Protein AF-A0AAW0FZG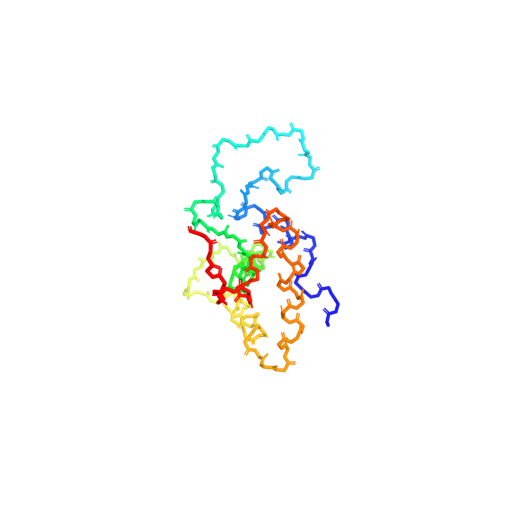4-F1 (afdb_monomer_lite)

Secondary structure (DSSP, 8-state):
-TTTT--HHHHHHHIIIII-GGGT-S-TTSPPPSSPPHHHHTT--S--HHHHHHHHHHHHHHTSS-S---TTS--SHHHHHHHHHHHHH-GGGHHHHHHHHHHHHHHH-TT-----TT--S-----

pLDDT: mean 78.54, std 18.9, range [33.75, 96.69]

Organism: NCBI:txid2478898

Structure (mmCIF, N/CA/C/O backbone):
data_AF-A0AAW0FZG4-F1
#
_entry.id   AF-A0AAW0FZG4-F1
#
loop_
_atom_site.group_PDB
_atom_site.id
_atom_site.type_symbol
_atom_site.label_atom_id
_atom_site.label_alt_id
_atom_site.label_comp_id
_atom_site.label_asym_id
_atom_site.label_entity_id
_atom_site.label_seq_id
_atom_site.pdbx_PDB_ins_code
_atom_site.Cartn_x
_atom_site.Cartn_y
_atom_site.Cartn_z
_atom_site.occupancy
_atom_site.B_iso_or_equiv
_atom_site.auth_seq_id
_atom_site.auth_comp_id
_atom_site.auth_asym_id
_atom_site.auth_atom_id
_atom_site.pdbx_PDB_model_num
ATOM 1 N N . MET A 1 1 ? 8.271 -9.482 10.074 1.00 60.62 1 MET A N 1
ATOM 2 C CA . MET A 1 1 ? 8.906 -8.648 9.018 1.00 60.62 1 MET A CA 1
ATOM 3 C C . MET A 1 1 ? 8.782 -7.149 9.319 1.00 60.62 1 MET A C 1
ATOM 5 O O . MET A 1 1 ? 7.953 -6.461 8.727 1.00 60.62 1 MET A O 1
ATOM 9 N N . GLU A 1 2 ? 9.574 -6.609 10.249 1.00 71.69 2 GLU A N 1
ATOM 10 C CA . GLU A 1 2 ? 9.364 -5.224 10.701 1.00 71.69 2 GLU A CA 1
ATOM 11 C C . GLU A 1 2 ? 9.574 -4.190 9.580 1.00 71.69 2 GLU A C 1
ATOM 13 O O . GLU A 1 2 ? 10.613 -4.143 8.925 1.00 71.69 2 GLU A O 1
ATOM 18 N N . GLY A 1 3 ? 8.559 -3.351 9.357 1.00 82.88 3 GLY A N 1
ATOM 19 C CA . GLY A 1 3 ? 8.629 -2.193 8.461 1.00 82.88 3 GLY A CA 1
ATOM 20 C C . GLY A 1 3 ? 8.290 -2.445 6.986 1.00 82.88 3 GLY A C 1
ATOM 21 O O . GLY A 1 3 ? 8.087 -1.475 6.248 1.00 82.88 3 GLY A O 1
ATOM 22 N N . LEU A 1 4 ? 8.165 -3.701 6.539 1.00 90.88 4 LEU A N 1
ATOM 23 C CA . LEU A 1 4 ? 7.774 -4.007 5.157 1.00 90.88 4 LEU A CA 1
ATOM 24 C C . LEU A 1 4 ? 6.388 -3.413 4.851 1.00 90.88 4 LEU A C 1
ATOM 26 O O . LEU A 1 4 ? 5.440 -3.617 5.602 1.00 90.88 4 LEU A O 1
ATOM 30 N N . LEU A 1 5 ? 6.279 -2.650 3.756 1.00 94.19 5 LEU A N 1
ATOM 31 C CA . LEU A 1 5 ? 5.057 -1.930 3.358 1.00 94.19 5 LEU A CA 1
ATOM 32 C C . LEU A 1 5 ? 4.507 -0.960 4.427 1.00 94.19 5 LEU A C 1
ATOM 34 O O . LEU A 1 5 ? 3.351 -0.566 4.340 1.00 94.19 5 LEU A O 1
ATOM 38 N N . ARG A 1 6 ? 5.317 -0.524 5.402 1.00 94.75 6 ARG A N 1
ATOM 39 C CA . ARG A 1 6 ? 4.946 0.494 6.412 1.00 94.75 6 ARG A CA 1
ATOM 40 C C . ARG A 1 6 ? 5.673 1.833 6.211 1.00 94.75 6 ARG A C 1
ATOM 42 O O . ARG A 1 6 ? 5.649 2.702 7.077 1.00 94.75 6 ARG A O 1
ATOM 49 N N . GLY A 1 7 ? 6.345 2.009 5.071 1.00 93.06 7 GLY A N 1
ATOM 50 C CA . GLY A 1 7 ? 7.148 3.199 4.783 1.00 93.06 7 GLY A CA 1
ATOM 51 C C . GLY A 1 7 ? 6.311 4.485 4.653 1.00 93.06 7 GLY A C 1
ATOM 52 O O . GLY A 1 7 ? 5.215 4.447 4.085 1.00 93.06 7 GLY A O 1
ATOM 53 N N . PRO A 1 8 ? 6.830 5.646 5.097 1.00 91.81 8 PRO A N 1
ATOM 54 C CA . PRO A 1 8 ? 6.076 6.903 5.124 1.00 91.81 8 PRO A CA 1
ATOM 55 C C . PRO A 1 8 ? 5.624 7.359 3.732 1.00 91.81 8 PRO A C 1
ATOM 57 O O . PRO A 1 8 ? 4.501 7.822 3.576 1.00 91.81 8 PRO A O 1
ATOM 60 N N . LEU A 1 9 ? 6.445 7.157 2.696 1.00 92.19 9 LEU A N 1
ATOM 61 C CA . LEU A 1 9 ? 6.089 7.535 1.324 1.00 92.19 9 LEU A CA 1
ATOM 62 C C . LEU A 1 9 ? 4.891 6.733 0.791 1.00 92.19 9 LEU A C 1
ATOM 64 O O . LEU A 1 9 ? 4.010 7.291 0.138 1.00 92.19 9 LEU A O 1
ATOM 68 N N . LEU A 1 10 ? 4.833 5.436 1.109 1.00 94.81 10 LEU A N 1
ATOM 69 C CA . LEU A 1 10 ? 3.714 4.573 0.735 1.00 94.81 10 LEU A CA 1
ATOM 70 C C . LEU A 1 10 ? 2.438 4.973 1.486 1.00 94.81 10 LEU A C 1
ATOM 72 O O . LEU A 1 10 ? 1.370 5.041 0.883 1.00 94.81 10 LEU A O 1
ATOM 76 N N . MET A 1 11 ? 2.557 5.298 2.776 1.00 92.69 11 MET A N 1
ATOM 77 C CA . MET A 1 11 ? 1.449 5.804 3.592 1.00 92.69 11 MET A CA 1
ATOM 78 C C . MET A 1 11 ? 0.875 7.108 3.020 1.00 92.69 11 MET A C 1
ATOM 80 O O . MET A 1 11 ? -0.338 7.231 2.839 1.00 92.69 11 MET A O 1
ATOM 84 N N . THR A 1 12 ? 1.738 8.063 2.671 1.00 91.12 12 THR A N 1
ATOM 85 C CA . THR A 1 12 ? 1.345 9.324 2.030 1.00 91.12 12 THR A CA 1
ATOM 86 C C . THR A 1 12 ? 0.646 9.073 0.693 1.00 91.12 12 THR A C 1
ATOM 88 O O . THR A 1 12 ? -0.452 9.587 0.475 1.00 91.12 12 THR A O 1
ATOM 91 N N . ALA A 1 13 ? 1.219 8.232 -0.174 1.00 92.44 13 ALA A N 1
ATOM 92 C CA . ALA A 1 13 ? 0.613 7.882 -1.459 1.00 92.44 13 ALA A CA 1
ATOM 93 C C . ALA A 1 13 ? -0.769 7.226 -1.283 1.00 92.44 13 ALA A C 1
ATOM 95 O O . ALA A 1 13 ? -1.717 7.575 -1.987 1.00 92.44 13 ALA A O 1
ATOM 96 N N . TYR A 1 14 ? -0.921 6.338 -0.298 1.00 93.75 14 TYR A N 1
ATOM 97 C CA . TYR A 1 14 ? -2.195 5.676 -0.019 1.00 93.75 14 TYR A CA 1
ATOM 98 C C . TYR A 1 14 ? -3.270 6.686 0.389 1.00 93.75 14 TYR A C 1
ATOM 100 O O . TYR A 1 14 ? -4.388 6.654 -0.126 1.00 93.75 14 TYR A O 1
ATOM 108 N N . ARG A 1 15 ? -2.923 7.630 1.273 1.00 90.12 15 ARG A N 1
ATOM 109 C CA . ARG A 1 15 ? -3.826 8.709 1.695 1.00 90.12 15 ARG A CA 1
ATOM 110 C C . ARG A 1 15 ? -4.235 9.609 0.529 1.00 90.12 15 ARG A C 1
ATOM 112 O O . ARG A 1 15 ? -5.416 9.940 0.430 1.00 90.12 15 ARG A O 1
ATOM 119 N N . MET A 1 16 ? -3.313 9.938 -0.383 1.00 88.31 16 MET A N 1
ATOM 120 C CA . MET A 1 16 ? -3.633 10.708 -1.596 1.00 88.31 16 MET A CA 1
ATOM 121 C C . MET A 1 16 ? -4.648 9.987 -2.482 1.00 88.31 16 MET A C 1
ATOM 123 O O . MET A 1 16 ? -5.594 10.609 -2.961 1.00 88.31 16 MET A O 1
ATOM 127 N N . VAL A 1 17 ? -4.458 8.681 -2.694 1.00 89.50 17 VAL A N 1
ATOM 128 C CA . VAL A 1 17 ? -5.298 7.884 -3.596 1.00 89.50 17 VAL A CA 1
ATOM 129 C C . VAL A 1 17 ? -6.659 7.580 -2.979 1.00 89.50 17 VAL A C 1
ATOM 131 O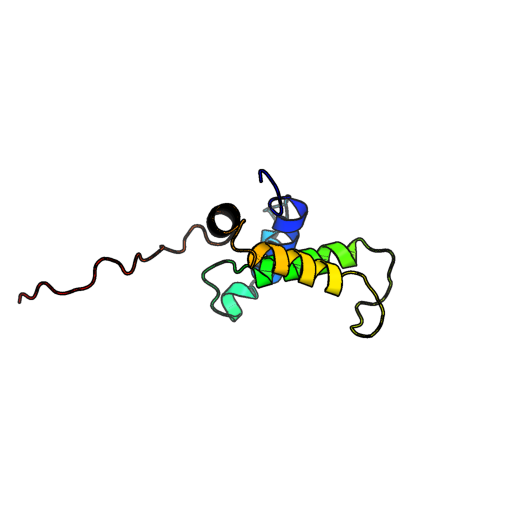 O . VAL A 1 17 ? -7.670 7.694 -3.667 1.00 89.50 17 VAL A O 1
ATOM 134 N N . PHE A 1 18 ? -6.717 7.186 -1.706 1.00 88.56 18 PHE A N 1
ATOM 135 C CA . PHE A 1 18 ? -7.941 6.654 -1.105 1.00 88.56 18 PHE A CA 1
ATOM 136 C C . PHE A 1 18 ? -8.666 7.619 -0.164 1.00 88.56 18 PHE A C 1
ATOM 138 O O . PHE A 1 18 ? -9.890 7.570 -0.103 1.00 88.56 18 PHE A O 1
ATOM 145 N N . ILE A 1 19 ? -7.980 8.516 0.543 1.00 86.56 19 ILE A N 1
ATOM 146 C CA . ILE A 1 19 ? -8.607 9.312 1.612 1.00 86.56 19 ILE A CA 1
ATOM 147 C C . ILE A 1 19 ? -8.888 10.745 1.173 1.00 86.56 19 ILE A C 1
ATOM 149 O O . ILE A 1 19 ? -10.035 11.177 1.173 1.00 86.56 19 ILE A O 1
ATOM 153 N N . SER A 1 20 ? -7.851 11.495 0.822 1.00 74.12 20 SER A N 1
ATOM 154 C CA . SER A 1 20 ? -7.929 12.846 0.262 1.00 74.12 20 SER A CA 1
ATOM 155 C C . SER A 1 20 ? -6.501 13.353 0.048 1.00 74.12 20 SER A C 1
ATOM 157 O O . SER A 1 20 ? -5.660 13.127 0.925 1.00 74.12 20 SER A O 1
ATOM 159 N N . PRO A 1 21 ? -6.215 14.127 -1.013 1.00 65.94 21 PRO A N 1
ATOM 160 C CA . PRO A 1 21 ? -4.943 14.836 -1.155 1.00 65.94 21 PRO A CA 1
ATOM 161 C C . PRO A 1 21 ? -4.557 15.644 0.095 1.00 65.94 21 PRO A C 1
ATOM 163 O O . PRO A 1 21 ? -3.412 15.594 0.529 1.00 65.94 21 PRO A O 1
ATOM 166 N N . THR A 1 22 ? -5.526 16.285 0.759 1.00 64.62 22 THR A N 1
ATOM 167 C CA . THR A 1 22 ? -5.286 17.079 1.981 1.00 64.62 22 THR A CA 1
ATOM 168 C C . THR A 1 22 ? -4.908 16.231 3.196 1.00 64.62 22 THR A C 1
ATOM 170 O O . THR A 1 22 ? -4.310 16.735 4.134 1.00 64.62 22 THR A O 1
ATOM 173 N N . SER A 1 23 ? -5.242 14.937 3.201 1.00 60.81 23 SER A N 1
ATOM 174 C CA . SER A 1 23 ? -4.842 14.011 4.273 1.00 60.81 23 SER A CA 1
ATOM 175 C C . SER A 1 23 ? -3.409 13.494 4.120 1.00 60.81 23 SER A C 1
ATOM 177 O O . SER A 1 23 ? -2.897 12.821 5.011 1.00 60.81 23 SER A O 1
ATOM 179 N N . ALA A 1 24 ? -2.779 13.784 2.982 1.00 56.62 24 ALA A N 1
ATOM 180 C CA . ALA A 1 24 ? -1.412 13.404 2.669 1.00 56.62 24 ALA A CA 1
ATOM 181 C C . ALA A 1 24 ? -0.414 14.564 2.820 1.00 56.62 24 ALA A C 1
ATOM 183 O O . ALA A 1 24 ? 0.794 14.329 2.798 1.00 56.62 24 ALA A O 1
ATOM 184 N N . SER A 1 25 ? -0.902 15.798 2.975 1.00 55.66 25 SER A N 1
ATOM 185 C CA . SER A 1 25 ? -0.069 16.963 3.260 1.00 55.66 25 SER A CA 1
ATOM 186 C C . SER A 1 25 ? 0.512 16.874 4.673 1.00 55.66 25 SER A C 1
ATOM 188 O O . SER A 1 25 ? -0.208 16.634 5.640 1.00 55.66 25 SER A O 1
ATOM 190 N N . PHE A 1 26 ? 1.820 17.110 4.798 1.00 53.28 26 PHE A N 1
ATOM 191 C CA . PHE A 1 26 ? 2.466 17.361 6.094 1.00 53.28 26 PHE A CA 1
ATOM 192 C C . PHE A 1 26 ? 2.032 18.704 6.700 1.00 53.28 26 PHE A C 1
ATOM 194 O O . PHE A 1 26 ? 2.149 18.909 7.907 1.00 53.28 26 PHE A O 1
ATOM 201 N N . ASP A 1 27 ? 1.524 19.606 5.860 1.00 49.22 27 ASP A N 1
ATOM 202 C CA . ASP A 1 27 ? 0.986 20.898 6.249 1.00 49.22 27 ASP A CA 1
ATOM 203 C C . ASP A 1 27 ? -0.534 20.781 6.435 1.00 49.22 27 ASP A C 1
ATOM 205 O O . ASP A 1 27 ? -1.292 20.583 5.484 1.00 49.22 27 ASP A O 1
ATOM 209 N N . THR A 1 28 ? -0.981 20.837 7.688 1.00 52.47 28 THR A N 1
ATOM 210 C CA . THR A 1 28 ? -2.400 20.701 8.070 1.00 52.47 28 THR A CA 1
ATOM 211 C C . THR A 1 28 ? -3.194 21.999 7.885 1.00 52.47 28 THR A C 1
ATOM 213 O O . THR A 1 28 ? -4.379 22.046 8.220 1.00 52.47 28 THR A O 1
ATOM 216 N N . SER A 1 29 ? -2.553 23.052 7.363 1.00 51.69 29 SER A N 1
ATOM 217 C CA . SER A 1 29 ? -3.142 24.381 7.181 1.00 51.69 29 SER A CA 1
ATOM 218 C C . SER A 1 29 ? -3.999 24.521 5.916 1.00 51.69 29 SER A C 1
ATOM 220 O O . SER A 1 29 ? -4.836 25.424 5.852 1.00 51.69 29 SER A O 1
ATOM 222 N N . GLU A 1 30 ? -3.864 23.621 4.934 1.00 49.41 30 GLU A N 1
ATOM 223 C CA . GLU A 1 30 ? -4.707 23.645 3.737 1.00 49.41 30 GLU A CA 1
ATOM 224 C C . GLU A 1 30 ? -6.069 22.989 4.009 1.00 49.41 30 GLU A C 1
ATOM 226 O O . GLU A 1 30 ? -6.175 21.839 4.441 1.00 49.41 30 GLU A O 1
ATOM 231 N N . GLY A 1 31 ? -7.137 23.765 3.797 1.00 51.19 31 GLY A N 1
ATOM 232 C CA . GLY A 1 31 ? -8.506 23.412 4.166 1.00 51.19 31 GLY A CA 1
ATOM 233 C C . GLY A 1 31 ? -8.957 22.046 3.643 1.00 51.19 31 GLY A C 1
ATOM 234 O O . GLY A 1 31 ? -8.604 21.624 2.544 1.00 51.19 31 GLY A O 1
ATOM 235 N N . ARG A 1 32 ? -9.787 21.353 4.434 1.00 55.81 32 ARG A N 1
ATOM 236 C CA . ARG A 1 32 ? -10.365 20.050 4.069 1.00 55.81 32 ARG A CA 1
ATOM 237 C C . ARG A 1 32 ? -11.111 20.178 2.738 1.00 55.81 32 ARG A C 1
ATOM 239 O O . ARG A 1 32 ? -12.104 20.900 2.658 1.00 55.81 32 ARG A O 1
ATOM 246 N N . GLY A 1 33 ? -10.641 19.473 1.709 1.00 57.94 33 GLY A N 1
ATOM 247 C CA . GLY A 1 33 ? -11.320 19.425 0.417 1.00 57.94 33 GLY A CA 1
ATOM 248 C C . GLY A 1 33 ? -12.771 18.963 0.580 1.00 57.94 33 GLY A C 1
ATOM 249 O O . GLY A 1 33 ? -13.062 18.058 1.357 1.00 57.94 33 GLY A O 1
ATOM 250 N N . THR A 1 34 ? -13.694 19.578 -0.156 1.00 56.47 34 THR A N 1
ATOM 251 C CA . THR A 1 34 ? -15.140 19.288 -0.090 1.00 56.47 34 THR A CA 1
ATOM 252 C C . THR A 1 34 ? -15.537 17.985 -0.790 1.00 56.47 34 THR A C 1
ATOM 254 O O . THR A 1 34 ? -16.702 17.591 -0.754 1.00 56.47 34 THR A O 1
ATOM 257 N N . ARG A 1 35 ? -14.585 17.306 -1.440 1.00 62.53 35 ARG A N 1
ATOM 258 C CA . ARG A 1 35 ? -14.813 16.065 -2.180 1.00 62.53 35 ARG A CA 1
ATOM 259 C C . ARG A 1 35 ? -14.488 14.858 -1.305 1.00 62.53 35 ARG A C 1
ATOM 261 O O . ARG A 1 35 ? -13.370 14.732 -0.814 1.00 62.53 35 ARG A O 1
ATOM 268 N N . SER A 1 36 ? -15.447 13.947 -1.171 1.00 67.38 36 SER A N 1
ATOM 269 C CA . SER A 1 36 ? -15.235 12.634 -0.560 1.00 67.38 36 SER A CA 1
ATOM 270 C C . SER A 1 36 ? -14.108 11.877 -1.275 1.00 67.38 36 SER A C 1
ATOM 272 O O . SER A 1 36 ? -14.094 11.810 -2.506 1.00 67.38 36 SER A O 1
ATOM 274 N N . GLY A 1 37 ? -13.170 11.308 -0.514 1.00 79.75 37 GLY A N 1
ATOM 275 C CA . GLY A 1 37 ? -12.113 10.449 -1.055 1.00 79.75 37 GLY A CA 1
ATOM 276 C C . GLY A 1 37 ? -12.635 9.147 -1.647 1.00 79.75 37 GLY A C 1
ATOM 277 O O . GLY A 1 37 ? -13.759 8.734 -1.358 1.00 79.75 37 GLY A O 1
ATOM 278 N N . ASN A 1 38 ? -11.800 8.464 -2.433 1.00 84.62 38 ASN A N 1
ATOM 279 C CA . ASN A 1 38 ? -12.176 7.210 -3.094 1.00 84.62 38 ASN A CA 1
ATOM 280 C C . ASN A 1 38 ? -12.644 6.131 -2.101 1.00 84.62 38 ASN A C 1
ATOM 282 O O . ASN A 1 38 ? -13.582 5.403 -2.401 1.00 84.62 38 ASN A O 1
ATOM 286 N N . ALA A 1 39 ? -12.072 6.072 -0.897 1.00 85.94 39 ALA A N 1
ATOM 287 C CA . ALA A 1 39 ? -12.523 5.183 0.168 1.00 85.94 39 ALA A CA 1
ATOM 288 C C . ALA A 1 39 ? -13.980 5.460 0.556 1.00 85.94 39 ALA A C 1
ATOM 290 O O . ALA A 1 39 ? -14.794 4.545 0.561 1.00 85.94 39 ALA A O 1
ATOM 291 N N . ALA A 1 40 ? -14.337 6.722 0.803 1.00 85.06 40 ALA A N 1
ATOM 292 C CA . ALA A 1 40 ? -15.708 7.099 1.139 1.00 85.06 40 ALA A CA 1
ATOM 293 C C . ALA A 1 40 ? -16.670 6.877 -0.041 1.00 85.06 40 ALA A C 1
ATOM 295 O O . ALA A 1 40 ? -17.772 6.373 0.156 1.00 85.06 40 ALA A O 1
ATOM 296 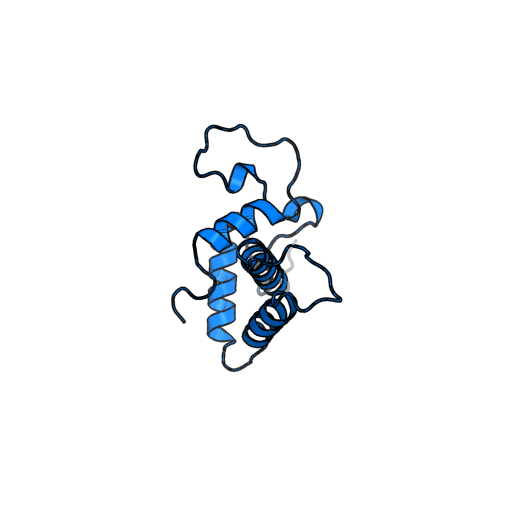N N . LEU A 1 41 ? -16.241 7.195 -1.269 1.00 85.56 41 LEU A N 1
ATOM 297 C CA . LEU A 1 41 ? -17.037 6.983 -2.486 1.00 85.56 41 LEU A CA 1
ATOM 298 C C . LEU A 1 41 ? -17.349 5.504 -2.742 1.00 85.56 41 LEU A C 1
ATO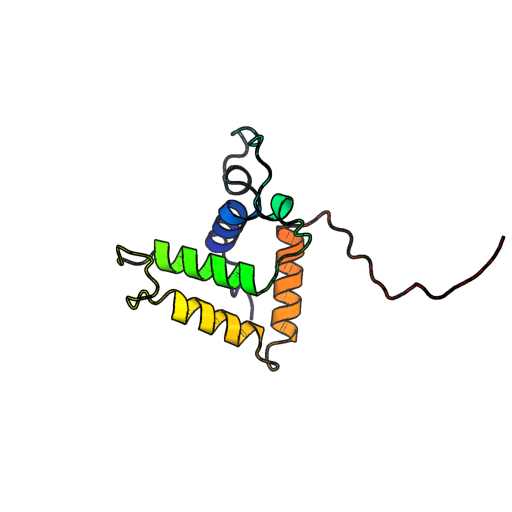M 300 O O . LEU A 1 41 ? -18.410 5.187 -3.273 1.00 85.56 41 LEU A O 1
ATOM 304 N N . HIS A 1 42 ? -16.439 4.610 -2.361 1.00 85.62 42 HIS A N 1
ATOM 305 C CA . HIS A 1 42 ? -16.601 3.166 -2.514 1.00 85.62 42 HIS A CA 1
ATOM 306 C C . HIS A 1 42 ? -17.037 2.457 -1.223 1.00 85.62 42 HIS A C 1
ATOM 308 O O . HIS A 1 42 ? -17.076 1.230 -1.199 1.00 85.62 42 HIS A O 1
ATOM 314 N N . GLY A 1 43 ? -17.370 3.197 -0.158 1.00 86.19 43 GLY A N 1
ATOM 315 C CA . GLY A 1 43 ? -17.807 2.619 1.117 1.00 86.19 43 GLY A CA 1
ATOM 316 C C . GLY A 1 43 ? -16.747 1.752 1.806 1.00 86.19 43 GLY A C 1
ATOM 317 O O . GLY A 1 43 ? -17.091 0.824 2.531 1.00 86.19 43 GLY A O 1
ATOM 318 N N . MET A 1 44 ? -15.462 2.021 1.568 1.00 90.25 44 MET A N 1
ATOM 319 C CA . MET A 1 44 ? -14.366 1.303 2.212 1.00 90.25 44 MET A CA 1
ATOM 320 C C . MET A 1 44 ? -14.323 1.639 3.703 1.00 90.25 44 MET A C 1
ATOM 322 O O . MET A 1 44 ? -14.179 2.801 4.085 1.00 90.25 44 MET A O 1
ATOM 326 N N . THR A 1 45 ? -14.400 0.604 4.532 1.00 89.94 45 THR A N 1
ATOM 327 C CA . THR A 1 45 ? -14.256 0.680 5.994 1.00 89.94 45 THR A CA 1
ATOM 328 C C . THR A 1 45 ? -12.959 0.049 6.489 1.00 89.94 45 THR A C 1
ATOM 330 O O . THR A 1 45 ? -12.631 0.164 7.665 1.00 89.94 45 THR A O 1
ATOM 333 N N . SER A 1 46 ? -12.207 -0.600 5.601 1.00 91.44 46 SER A N 1
ATOM 334 C CA . SER A 1 46 ? -10.915 -1.195 5.902 1.00 91.44 46 SER A CA 1
ATOM 335 C C . SER A 1 46 ? -9.958 -1.100 4.715 1.00 91.44 46 SER A C 1
ATOM 337 O O . SER A 1 46 ? -10.354 -0.938 3.554 1.00 91.44 46 SER A O 1
ATOM 339 N N . VAL A 1 47 ? -8.665 -1.164 5.019 1.00 92.81 47 VAL A N 1
ATOM 340 C CA . VAL A 1 47 ? -7.600 -1.351 4.035 1.00 92.81 47 VAL A CA 1
ATOM 341 C C . VAL A 1 47 ? -7.617 -2.808 3.585 1.00 92.81 47 VAL A C 1
ATOM 343 O O . VAL A 1 47 ? -7.734 -3.709 4.415 1.00 92.81 47 VAL A O 1
ATOM 346 N N . ASN A 1 48 ? -7.477 -3.039 2.279 1.00 92.06 48 ASN A N 1
ATOM 347 C CA . ASN A 1 48 ? -7.306 -4.378 1.730 1.00 92.06 48 ASN A CA 1
ATOM 348 C C . ASN A 1 48 ? -5.891 -4.558 1.157 1.00 92.06 48 ASN A C 1
ATOM 350 O O . ASN A 1 48 ? -5.186 -3.605 0.828 1.00 92.06 48 ASN A O 1
ATOM 354 N N . ASP A 1 49 ? -5.467 -5.807 1.045 1.00 95.31 49 ASP A N 1
ATOM 355 C CA . ASP A 1 49 ? -4.165 -6.189 0.501 1.00 95.31 49 ASP A CA 1
ATOM 356 C C . ASP A 1 49 ? -3.949 -5.672 -0.940 1.00 95.31 49 ASP A C 1
ATOM 358 O O . ASP A 1 49 ? -2.871 -5.191 -1.302 1.00 95.31 49 ASP A O 1
ATOM 362 N N . ALA A 1 50 ? -5.000 -5.709 -1.765 1.00 94.44 50 ALA A N 1
ATOM 363 C CA . ALA A 1 50 ? -4.998 -5.246 -3.149 1.00 94.44 50 ALA A CA 1
ATOM 364 C C . ALA A 1 50 ? -4.710 -3.748 -3.265 1.00 94.44 50 ALA A C 1
ATOM 366 O O . ALA A 1 50 ? -3.988 -3.332 -4.168 1.00 94.44 50 ALA A O 1
ATOM 367 N N . SER A 1 51 ? -5.266 -2.936 -2.369 1.00 94.88 51 SER A N 1
ATOM 368 C CA . SER A 1 51 ? -5.157 -1.485 -2.383 1.00 94.88 51 SER A CA 1
ATOM 369 C C . SER A 1 51 ? -3.758 -1.060 -1.963 1.00 94.88 51 SER A C 1
ATOM 371 O O . SER A 1 51 ? -3.197 -0.160 -2.588 1.00 94.88 51 SER A O 1
ATOM 373 N N . ILE A 1 52 ? -3.149 -1.753 -0.994 1.00 96.19 52 ILE A N 1
ATOM 374 C CA . ILE A 1 52 ? -1.735 -1.562 -0.641 1.00 96.19 52 ILE A CA 1
ATOM 375 C C . ILE A 1 52 ? -0.848 -1.896 -1.845 1.00 96.19 52 ILE A C 1
ATOM 377 O O . ILE A 1 52 ? -0.036 -1.066 -2.258 1.00 96.19 52 ILE A O 1
ATOM 381 N N . ALA A 1 53 ? -1.028 -3.077 -2.446 1.00 96.38 53 ALA A N 1
ATOM 382 C CA . ALA A 1 53 ? -0.245 -3.505 -3.605 1.00 96.38 53 ALA A CA 1
ATOM 383 C C . ALA A 1 53 ? -0.396 -2.536 -4.790 1.00 96.38 53 ALA A C 1
ATOM 385 O O . ALA A 1 53 ? 0.582 -2.197 -5.458 1.00 96.38 53 ALA A O 1
ATOM 386 N N . TYR A 1 54 ? -1.616 -2.058 -5.033 1.00 94.31 54 TYR A N 1
ATOM 387 C CA . TYR A 1 54 ? -1.925 -1.113 -6.100 1.00 94.31 54 TYR A CA 1
ATOM 388 C C . TYR A 1 54 ? -1.193 0.217 -5.915 1.00 94.31 54 TYR A C 1
ATOM 390 O O . TYR A 1 54 ? -0.511 0.676 -6.831 1.00 94.31 54 TYR A O 1
ATOM 398 N N . VAL A 1 55 ? -1.274 0.815 -4.723 1.00 95.12 55 VAL A N 1
ATOM 399 C CA . VAL A 1 55 ? -0.592 2.084 -4.426 1.00 95.12 55 VAL A CA 1
ATOM 400 C C . VAL A 1 55 ? 0.923 1.907 -4.475 1.00 95.12 55 VAL A C 1
ATOM 402 O O . VAL A 1 55 ? 1.620 2.765 -5.012 1.00 95.12 55 VAL A O 1
ATOM 405 N N . ALA A 1 56 ? 1.446 0.783 -3.982 1.00 95.19 56 ALA A N 1
ATOM 406 C CA . ALA A 1 56 ? 2.870 0.481 -4.059 1.00 95.19 56 ALA A CA 1
ATOM 407 C C . ALA A 1 56 ? 3.356 0.400 -5.516 1.00 95.19 56 ALA A C 1
ATOM 409 O O . ALA A 1 56 ? 4.398 0.963 -5.845 1.00 95.19 56 ALA A O 1
ATOM 410 N N . ALA A 1 57 ? 2.578 -0.219 -6.407 1.00 93.38 57 ALA A N 1
ATOM 411 C CA . ALA A 1 57 ? 2.875 -0.270 -7.836 1.00 93.38 57 ALA A CA 1
ATOM 412 C C . ALA A 1 57 ? 2.791 1.103 -8.519 1.00 93.38 57 ALA A C 1
ATOM 414 O O . ALA A 1 57 ? 3.649 1.433 -9.339 1.00 93.38 57 ALA A O 1
ATOM 415 N N . GLN A 1 58 ? 1.808 1.933 -8.159 1.00 91.38 58 GLN A N 1
ATOM 416 C CA . GLN A 1 58 ? 1.718 3.312 -8.650 1.00 91.38 58 GLN A CA 1
ATOM 417 C C . GLN A 1 58 ? 2.915 4.158 -8.207 1.00 91.38 58 GLN A C 1
ATOM 419 O O . GLN A 1 58 ? 3.481 4.901 -9.012 1.00 91.38 58 GLN A O 1
ATOM 424 N N . LEU A 1 59 ? 3.322 4.029 -6.943 1.00 92.56 59 LEU A N 1
ATOM 425 C CA . LEU A 1 59 ? 4.478 4.729 -6.397 1.00 92.56 59 LEU A CA 1
ATOM 426 C C . LEU A 1 59 ? 5.769 4.260 -7.075 1.00 92.56 59 LEU A C 1
ATOM 428 O O . LEU A 1 59 ? 6.550 5.088 -7.533 1.00 92.56 59 LEU A O 1
ATOM 432 N N . PHE A 1 60 ? 5.958 2.946 -7.211 1.00 91.38 60 PHE A N 1
ATOM 433 C CA . PHE A 1 60 ? 7.098 2.361 -7.917 1.00 91.38 60 PHE A CA 1
ATOM 434 C C . PHE A 1 60 ? 7.200 2.885 -9.353 1.00 91.38 60 PHE A C 1
ATOM 436 O O . PHE A 1 60 ? 8.261 3.339 -9.778 1.00 91.38 60 PHE A O 1
ATOM 443 N N . PHE A 1 61 ? 6.083 2.893 -10.084 1.00 88.50 61 PHE A N 1
ATOM 444 C CA . PHE A 1 61 ? 6.046 3.437 -11.436 1.00 88.50 61 PHE A CA 1
ATOM 445 C C . PHE A 1 61 ? 6.389 4.931 -11.473 1.00 88.50 61 PHE A C 1
ATOM 447 O O . PHE A 1 61 ? 7.169 5.350 -12.326 1.00 88.50 61 PHE A O 1
ATOM 454 N N . SER A 1 62 ? 5.855 5.721 -10.537 1.00 88.56 62 SER A N 1
ATOM 455 C CA . SER A 1 62 ? 6.114 7.167 -10.451 1.00 88.56 62 SER A CA 1
ATOM 456 C C . SER A 1 62 ? 7.584 7.493 -10.173 1.00 88.56 62 SER A C 1
ATOM 458 O O . SER A 1 62 ? 8.057 8.560 -10.549 1.00 88.56 62 SER A O 1
ATOM 460 N N . LEU A 1 63 ? 8.308 6.571 -9.533 1.00 88.25 63 LEU A N 1
ATOM 461 C CA . LEU A 1 63 ? 9.748 6.672 -9.284 1.00 88.25 63 LEU A CA 1
ATOM 462 C C . LEU A 1 63 ? 10.597 6.082 -10.422 1.00 88.25 63 LEU A C 1
ATOM 464 O O . LEU A 1 63 ? 11.822 6.196 -10.404 1.00 88.25 63 LEU A O 1
ATOM 468 N N . SER A 1 64 ? 9.970 5.442 -11.409 1.00 83.56 64 SER A N 1
ATOM 469 C CA . SER A 1 64 ? 10.665 4.857 -12.551 1.00 83.56 64 SER A CA 1
ATOM 470 C C . SER A 1 64 ? 10.943 5.904 -13.634 1.00 83.56 64 SER A C 1
ATOM 472 O O . SER A 1 64 ? 10.199 6.863 -13.812 1.00 83.56 64 SER A O 1
ATOM 474 N N . SER A 1 65 ? 11.985 5.687 -14.439 1.00 74.31 65 SER A N 1
ATOM 475 C CA . SER A 1 65 ? 12.293 6.522 -15.612 1.00 74.31 65 SER A CA 1
ATOM 476 C C . SER A 1 65 ? 11.371 6.262 -16.815 1.00 74.31 65 SER A C 1
ATOM 478 O O . SER A 1 65 ? 11.600 6.789 -17.906 1.00 74.31 65 SER A O 1
ATOM 480 N N . LYS A 1 66 ? 10.342 5.419 -16.661 1.00 71.25 66 LYS A N 1
ATOM 481 C CA . LYS A 1 66 ? 9.478 4.981 -17.760 1.00 71.25 66 LYS A CA 1
ATOM 482 C C . LYS A 1 66 ? 8.344 5.989 -17.966 1.00 71.25 66 LYS A C 1
ATOM 484 O O . LYS A 1 66 ? 7.545 6.246 -17.077 1.00 71.25 66 LYS A O 1
ATOM 489 N N . ALA A 1 67 ? 8.238 6.526 -19.181 1.00 66.44 67 ALA A N 1
ATOM 490 C CA . ALA A 1 67 ? 7.334 7.637 -19.493 1.00 66.44 67 ALA A CA 1
ATOM 491 C C . ALA A 1 67 ? 5.845 7.257 -19.631 1.00 66.44 67 ALA A C 1
ATOM 493 O O . ALA A 1 67 ? 5.007 8.141 -19.792 1.00 66.44 67 ALA A O 1
ATOM 494 N N . THR A 1 68 ? 5.485 5.967 -19.652 1.00 65.88 68 THR A N 1
ATOM 495 C CA . THR A 1 68 ? 4.096 5.554 -19.924 1.00 65.88 68 THR A CA 1
ATOM 496 C C . THR A 1 68 ? 3.639 4.393 -19.049 1.00 65.88 68 THR A C 1
ATOM 498 O O . THR A 1 68 ? 4.233 3.313 -19.052 1.00 65.88 68 THR A O 1
ATOM 501 N N . PHE A 1 69 ? 2.533 4.604 -18.331 1.00 66.19 69 PHE A N 1
ATOM 502 C CA . PHE A 1 69 ? 1.839 3.557 -17.587 1.00 66.19 69 PHE A CA 1
ATOM 503 C C . PHE A 1 69 ? 0.916 2.787 -18.536 1.00 66.19 69 PHE A C 1
ATOM 505 O O . PHE A 1 69 ? -0.287 3.028 -18.597 1.00 66.19 69 PHE A O 1
ATOM 512 N N . THR A 1 70 ? 1.487 1.909 -19.361 1.00 64.00 70 THR A N 1
ATOM 513 C CA . THR A 1 70 ? 0.722 1.114 -20.334 1.00 64.00 70 THR A CA 1
ATOM 514 C C . THR A 1 70 ? 0.854 -0.367 -20.053 1.00 64.00 70 THR A C 1
ATOM 516 O O . THR A 1 70 ? 1.967 -0.862 -19.928 1.00 64.00 70 THR A O 1
ATOM 519 N N . LYS A 1 71 ? -0.269 -1.089 -20.091 1.00 62.50 71 LYS A N 1
ATOM 520 C CA . LYS A 1 71 ? -0.340 -2.545 -19.881 1.00 62.50 71 LYS A CA 1
ATOM 521 C C . LYS A 1 71 ? 0.501 -3.371 -20.873 1.00 62.50 71 LYS A C 1
ATOM 523 O O . LYS A 1 71 ? 0.814 -4.518 -20.593 1.00 62.50 71 LYS A O 1
ATOM 528 N N . ASN A 1 72 ? 0.856 -2.781 -22.020 1.00 58.19 72 ASN A N 1
ATOM 529 C CA . ASN A 1 72 ? 1.500 -3.456 -23.154 1.00 58.19 72 ASN A CA 1
ATOM 530 C C . ASN A 1 72 ? 3.015 -3.203 -23.259 1.00 58.19 72 ASN A C 1
ATOM 532 O O . ASN A 1 72 ? 3.645 -3.679 -24.200 1.00 58.19 72 ASN A O 1
ATOM 536 N N . LYS A 1 73 ? 3.602 -2.424 -22.345 1.00 60.88 73 LYS A N 1
ATOM 537 C CA . LYS A 1 73 ? 5.054 -2.238 -22.254 1.00 60.88 73 LYS A CA 1
ATOM 538 C C . LYS A 1 73 ? 5.473 -2.611 -20.846 1.00 60.88 73 LYS A C 1
ATOM 540 O O . LYS A 1 73 ? 4.856 -2.124 -19.903 1.00 60.88 73 LYS A O 1
ATOM 545 N N . ASP A 1 74 ? 6.508 -3.437 -20.725 1.00 64.19 74 ASP A N 1
ATOM 546 C CA . ASP A 1 74 ? 7.125 -3.761 -19.441 1.00 64.19 74 ASP A CA 1
ATOM 547 C C . ASP A 1 74 ? 7.474 -2.446 -18.739 1.00 64.19 74 ASP A C 1
ATOM 549 O O . ASP A 1 74 ? 8.388 -1.714 -19.142 1.00 64.19 74 ASP A O 1
ATOM 553 N N . ASN A 1 75 ? 6.711 -2.129 -17.697 1.00 70.19 75 ASN A N 1
ATOM 554 C CA . ASN A 1 75 ? 6.976 -1.011 -16.817 1.00 70.19 75 ASN A CA 1
ATOM 555 C C . ASN A 1 75 ? 7.369 -1.442 -15.402 1.00 70.19 75 ASN A C 1
ATOM 557 O O . ASN A 1 75 ? 7.554 -0.582 -14.546 1.00 70.19 75 ASN A O 1
ATOM 561 N N . GLY A 1 76 ? 7.563 -2.745 -15.173 1.00 80.56 76 GLY A N 1
ATOM 562 C CA . GLY A 1 76 ? 7.879 -3.340 -13.875 1.00 80.56 76 GLY A CA 1
ATOM 563 C C . GLY A 1 76 ? 6.764 -3.226 -12.829 1.00 80.56 76 GLY A C 1
ATOM 564 O O . GLY A 1 76 ? 6.817 -3.897 -11.806 1.00 80.56 76 GLY A O 1
ATOM 565 N N . ALA A 1 77 ? 5.757 -2.370 -13.038 1.00 85.81 77 ALA A N 1
ATOM 566 C CA . ALA A 1 77 ? 4.739 -2.070 -12.037 1.00 85.81 77 ALA A CA 1
ATOM 567 C C . ALA A 1 77 ? 3.714 -3.201 -11.903 1.00 85.81 77 ALA A C 1
ATOM 569 O O . ALA A 1 77 ? 3.217 -3.450 -10.807 1.00 85.81 77 ALA A O 1
ATOM 570 N N . ILE A 1 78 ? 3.417 -3.903 -13.003 1.00 87.75 78 ILE A N 1
ATOM 571 C CA . ILE A 1 78 ? 2.545 -5.082 -12.982 1.00 87.75 78 ILE A CA 1
ATOM 572 C C . ILE A 1 78 ? 3.253 -6.226 -12.254 1.00 87.75 78 ILE A C 1
ATOM 574 O O . ILE A 1 78 ? 2.658 -6.850 -11.380 1.00 87.75 78 ILE A O 1
ATOM 578 N N . GLU A 1 79 ? 4.524 -6.478 -12.565 1.00 89.38 79 GLU A N 1
ATOM 579 C CA . GLU A 1 79 ? 5.330 -7.497 -11.893 1.00 89.38 79 GLU A CA 1
ATOM 580 C C . GLU A 1 79 ? 5.494 -7.179 -10.403 1.00 89.38 79 GLU A C 1
ATOM 582 O O . GLU A 1 79 ? 5.350 -8.067 -9.561 1.00 89.38 79 GLU A O 1
ATOM 587 N N . PHE A 1 80 ? 5.720 -5.908 -10.061 1.00 91.19 80 PHE A N 1
ATOM 588 C CA . PHE A 1 80 ? 5.813 -5.451 -8.678 1.00 91.19 80 PHE A CA 1
ATOM 589 C C . PHE A 1 80 ? 4.491 -5.643 -7.923 1.00 91.19 80 PHE A C 1
ATOM 591 O O . PHE A 1 80 ? 4.487 -6.202 -6.827 1.00 91.19 80 PHE A O 1
ATOM 598 N N . TYR A 1 81 ? 3.360 -5.269 -8.535 1.00 93.62 81 TYR A N 1
ATOM 599 C CA . TYR A 1 81 ? 2.028 -5.530 -7.984 1.00 93.62 81 TYR A CA 1
ATOM 600 C C . TYR A 1 81 ? 1.816 -7.025 -7.721 1.00 93.62 81 TYR A C 1
ATOM 602 O O . TYR A 1 81 ? 1.463 -7.415 -6.609 1.00 93.62 81 TYR A O 1
ATOM 610 N N . THR A 1 82 ? 2.060 -7.867 -8.728 1.00 93.44 82 THR A N 1
ATOM 611 C CA . THR A 1 82 ? 1.891 -9.322 -8.627 1.00 93.44 82 THR A CA 1
ATOM 612 C C . THR A 1 82 ? 2.791 -9.920 -7.551 1.00 93.44 82 THR A C 1
ATOM 614 O O . THR A 1 82 ? 2.343 -10.789 -6.811 1.00 93.44 82 THR A O 1
ATOM 617 N N . SER A 1 83 ? 4.021 -9.425 -7.404 1.00 94.81 83 SER A N 1
ATOM 618 C CA . SER A 1 83 ? 4.955 -9.894 -6.373 1.00 94.81 83 SER A CA 1
ATOM 619 C C . SER A 1 83 ? 4.465 -9.561 -4.962 1.00 94.81 83 SER A C 1
ATOM 621 O O . SER A 1 83 ? 4.477 -10.422 -4.087 1.00 94.81 83 SER A O 1
ATOM 623 N N . ILE A 1 84 ? 3.956 -8.344 -4.741 1.00 95.94 84 ILE A N 1
ATOM 624 C CA . ILE A 1 84 ? 3.361 -7.963 -3.450 1.00 95.94 84 ILE A CA 1
ATOM 625 C C . ILE A 1 84 ? 2.099 -8.790 -3.172 1.00 95.94 84 ILE A C 1
ATOM 627 O O . ILE A 1 84 ? 1.881 -9.243 -2.052 1.00 95.94 84 ILE A O 1
ATOM 631 N N . ARG A 1 85 ? 1.266 -9.023 -4.191 1.00 95.88 85 ARG A N 1
ATOM 632 C CA . ARG A 1 85 ? 0.075 -9.874 -4.068 1.00 95.88 85 ARG A CA 1
ATOM 633 C C . ARG A 1 85 ? 0.428 -11.317 -3.730 1.00 95.88 85 ARG A C 1
ATOM 635 O O . ARG A 1 85 ? -0.282 -11.918 -2.936 1.00 95.88 85 ARG A O 1
ATOM 642 N N . ALA A 1 86 ? 1.495 -11.857 -4.314 1.00 96.25 86 ALA A N 1
ATOM 643 C CA . ALA A 1 86 ? 1.979 -13.191 -3.987 1.00 96.25 86 ALA A CA 1
ATOM 644 C C . ALA A 1 86 ? 2.370 -13.275 -2.507 1.00 96.25 86 ALA A C 1
ATOM 646 O O . ALA A 1 86 ? 1.913 -14.185 -1.829 1.00 96.25 86 ALA A O 1
ATOM 647 N N . PHE A 1 87 ? 3.094 -12.275 -1.990 1.00 95.69 87 PHE A N 1
ATOM 648 C CA . PHE A 1 87 ? 3.400 -12.167 -0.560 1.00 95.69 87 PHE A CA 1
ATOM 649 C C . PHE A 1 87 ? 2.136 -12.167 0.319 1.00 95.69 87 PHE A C 1
ATOM 651 O O . PHE A 1 87 ? 2.066 -12.916 1.285 1.00 95.69 87 PHE A O 1
ATOM 658 N N . PHE A 1 88 ? 1.110 -11.385 -0.036 1.00 96.12 88 PHE A N 1
ATOM 659 C CA . PHE A 1 88 ? -0.145 -11.338 0.727 1.00 96.12 88 PHE A CA 1
ATOM 660 C C . PHE A 1 88 ? -0.959 -12.643 0.704 1.00 96.12 88 PHE A C 1
ATOM 662 O O . PHE A 1 88 ? -1.786 -12.857 1.587 1.00 96.12 88 PHE A O 1
ATOM 669 N N . MET A 1 89 ? -0.76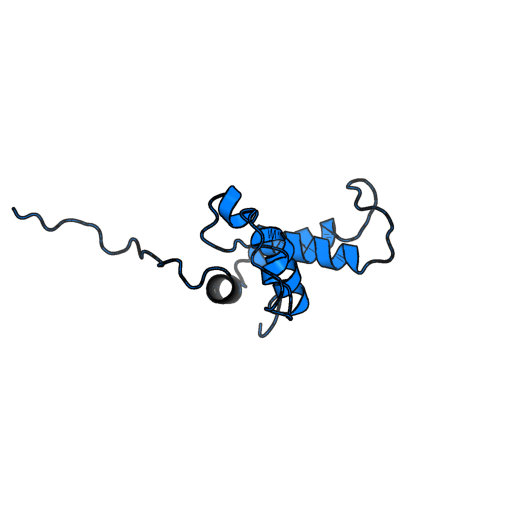6 -13.487 -0.312 1.00 95.50 89 MET A N 1
ATOM 670 C CA . MET A 1 89 ? -1.502 -14.745 -0.498 1.00 95.50 89 MET A CA 1
ATOM 671 C C . MET A 1 89 ? -0.731 -15.968 0.006 1.00 95.50 89 MET A C 1
ATOM 673 O O . MET A 1 89 ? -1.276 -17.072 -0.006 1.00 95.50 89 MET A O 1
ATOM 677 N N . ASP A 1 90 ? 0.526 -15.788 0.405 1.00 96.00 90 ASP A N 1
ATOM 678 C CA . ASP A 1 90 ? 1.385 -16.867 0.867 1.00 96.00 90 ASP A CA 1
ATOM 679 C C . ASP A 1 90 ? 0.967 -17.309 2.284 1.00 96.00 90 ASP A C 1
ATOM 681 O O . ASP A 1 90 ? 0.997 -16.496 3.219 1.00 96.00 90 ASP A O 1
ATOM 685 N N . PRO A 1 91 ? 0.571 -18.581 2.478 1.00 95.94 91 PRO A N 1
ATOM 686 C CA . PRO A 1 91 ? 0.201 -19.097 3.791 1.00 95.94 91 PRO A CA 1
ATOM 687 C C . PRO A 1 91 ? 1.307 -18.955 4.840 1.00 95.94 91 PRO A C 1
ATOM 689 O O . PRO A 1 91 ? 0.988 -18.786 6.019 1.00 95.94 91 PRO A O 1
ATOM 692 N N . ASP A 1 92 ? 2.577 -18.979 4.427 1.00 96.69 92 ASP A N 1
ATOM 693 C CA . ASP A 1 92 ? 3.721 -18.891 5.337 1.00 96.69 92 ASP A CA 1
ATOM 694 C C . ASP A 1 92 ? 3.827 -17.504 5.991 1.00 96.69 92 ASP A C 1
ATOM 696 O O . ASP A 1 92 ? 4.360 -17.377 7.094 1.00 96.69 92 ASP A O 1
ATOM 700 N N . PHE A 1 93 ? 3.258 -16.468 5.362 1.00 95.00 93 PHE A N 1
ATOM 701 C CA . PHE A 1 93 ? 3.261 -15.090 5.867 1.00 95.00 93 PHE A CA 1
ATOM 702 C C . PHE A 1 93 ? 1.920 -14.647 6.449 1.00 95.00 93 PHE A C 1
ATOM 704 O O . PHE A 1 93 ? 1.747 -13.468 6.752 1.00 95.00 93 PHE A O 1
ATOM 711 N N . LYS A 1 94 ? 0.963 -15.563 6.643 1.00 94.31 94 LYS A N 1
ATOM 712 C CA . LYS A 1 94 ? -0.395 -15.216 7.087 1.00 94.31 94 LYS A CA 1
ATOM 713 C C . LYS A 1 94 ? -0.413 -14.348 8.353 1.00 94.31 94 LYS A C 1
ATOM 715 O O . LYS A 1 94 ? -1.132 -13.355 8.393 1.00 94.31 94 LYS A O 1
ATOM 720 N N . VAL A 1 95 ? 0.391 -14.695 9.360 1.00 94.81 95 VAL A N 1
ATOM 721 C CA . VAL A 1 95 ? 0.457 -13.949 10.632 1.00 94.81 95 VAL A CA 1
ATOM 722 C C . VAL A 1 95 ? 1.037 -12.546 10.425 1.00 94.81 95 VAL A C 1
ATOM 724 O O . VAL A 1 95 ? 0.459 -11.571 10.899 1.00 94.81 95 VAL A O 1
ATOM 727 N N . ASP A 1 96 ? 2.134 -12.421 9.668 1.00 94.31 96 ASP A N 1
ATOM 728 C CA . ASP A 1 96 ? 2.724 -11.118 9.331 1.00 94.31 96 ASP A CA 1
ATOM 729 C C . ASP A 1 96 ? 1.742 -10.244 8.527 1.00 94.31 96 ASP A C 1
ATOM 731 O O . ASP A 1 96 ? 1.673 -9.030 8.725 1.00 94.31 96 ASP A O 1
ATOM 735 N N . VAL A 1 97 ? 0.971 -10.852 7.619 1.00 95.31 97 VAL A N 1
ATOM 736 C CA . VAL A 1 97 ? -0.041 -10.175 6.798 1.00 95.31 97 VAL A CA 1
ATOM 737 C C . VAL A 1 97 ? -1.204 -9.670 7.649 1.00 95.31 97 VAL A C 1
ATOM 739 O O . VAL A 1 97 ? -1.619 -8.524 7.473 1.00 95.31 97 VAL A O 1
ATOM 742 N N . GLU A 1 98 ? -1.717 -10.482 8.573 1.00 94.69 98 GLU A N 1
ATOM 743 C CA . GLU A 1 98 ? -2.782 -10.079 9.498 1.00 94.69 98 GLU A CA 1
ATOM 744 C C . GLU A 1 98 ? -2.332 -8.898 10.370 1.00 94.69 98 GLU A C 1
ATOM 746 O O . GLU A 1 98 ? -3.034 -7.886 10.439 1.00 94.69 98 GLU A O 1
ATOM 751 N N . GLU A 1 99 ? -1.122 -8.959 10.934 1.00 94.75 99 GLU A N 1
ATOM 752 C CA . GLU A 1 99 ? -0.546 -7.860 11.719 1.00 94.75 99 GLU A CA 1
ATOM 753 C C . GLU A 1 99 ? -0.344 -6.593 10.869 1.00 94.75 99 GLU A C 1
ATOM 755 O O . GLU A 1 99 ? -0.641 -5.474 11.293 1.00 94.75 99 GLU A O 1
ATOM 760 N N . LEU A 1 100 ? 0.144 -6.746 9.634 1.00 95.19 100 LEU A N 1
ATOM 761 C CA . LEU A 1 100 ? 0.321 -5.637 8.702 1.00 95.19 100 LEU A CA 1
ATOM 762 C C . LEU A 1 100 ? -1.013 -4.966 8.361 1.00 95.19 100 LEU A C 1
ATOM 764 O O . LEU A 1 100 ? -1.097 -3.738 8.395 1.00 95.19 100 LEU A O 1
ATOM 768 N N . LEU A 1 101 ? -2.048 -5.743 8.035 1.00 95.06 101 LEU A N 1
ATOM 769 C CA . LEU A 1 101 ? -3.370 -5.208 7.717 1.00 95.06 101 LEU A CA 1
ATOM 770 C C . LEU A 1 101 ? -4.015 -4.548 8.935 1.00 95.06 101 LEU A C 1
ATOM 772 O O . LEU A 1 101 ? -4.628 -3.490 8.787 1.00 95.06 101 LEU A O 1
ATOM 776 N N . GLN A 1 102 ? -3.851 -5.115 10.131 1.00 94.19 102 GLN A N 1
ATOM 777 C CA . GLN A 1 102 ? -4.302 -4.483 11.368 1.00 94.19 102 GLN A CA 1
ATOM 778 C C . GLN A 1 102 ? -3.642 -3.113 11.553 1.00 94.19 102 GLN A C 1
ATOM 780 O O . GLN A 1 102 ? -4.343 -2.107 11.671 1.00 94.19 102 GLN A O 1
ATOM 785 N N . TRP A 1 103 ? -2.311 -3.055 11.468 1.00 94.12 103 TRP A N 1
ATOM 786 C CA . TRP A 1 103 ? -1.568 -1.802 11.571 1.00 94.12 103 TRP A CA 1
ATOM 787 C C . TRP A 1 103 ? -2.051 -0.767 10.544 1.00 94.12 103 TRP A C 1
ATOM 789 O O . TRP A 1 103 ? -2.309 0.384 10.888 1.00 94.12 103 TRP A O 1
ATOM 799 N N . TRP A 1 104 ? -2.247 -1.161 9.282 1.00 94.75 104 TRP A N 1
ATOM 800 C CA . TRP A 1 104 ? -2.759 -0.263 8.240 1.00 94.75 104 TRP A CA 1
ATOM 801 C C . TRP A 1 104 ? -4.161 0.277 8.549 1.00 94.75 104 TRP A C 1
ATOM 803 O O . TRP A 1 104 ? -4.427 1.460 8.313 1.00 94.75 104 TRP A O 1
ATOM 813 N N . ASN A 1 105 ? -5.052 -0.558 9.086 1.00 93.19 105 ASN A N 1
ATOM 814 C CA . ASN A 1 105 ? -6.394 -0.136 9.480 1.00 93.19 105 ASN A CA 1
ATOM 815 C C . ASN A 1 105 ? -6.359 0.882 10.623 1.00 93.19 105 ASN A C 1
ATOM 817 O O . ASN A 1 105 ? -7.068 1.884 10.548 1.00 93.19 105 ASN A O 1
ATOM 821 N N . GLU A 1 106 ? -5.477 0.705 11.607 1.00 91.50 106 GLU A N 1
ATOM 822 C CA . GLU A 1 106 ? -5.270 1.682 12.684 1.00 91.50 106 GLU A CA 1
ATOM 823 C C . GLU A 1 106 ? -4.804 3.045 12.143 1.00 91.50 106 GLU A C 1
ATOM 825 O O . GLU A 1 106 ? -5.222 4.092 12.636 1.00 91.50 106 GLU A O 1
ATOM 830 N N . GLN A 1 107 ? -3.976 3.060 11.091 1.00 89.94 107 GLN A N 1
ATOM 831 C CA . GLN A 1 107 ? -3.485 4.309 10.498 1.00 89.94 107 GLN A CA 1
ATOM 832 C C . GLN A 1 107 ? -4.527 5.016 9.621 1.00 89.94 107 GLN A C 1
ATOM 834 O O . GLN A 1 107 ? -4.580 6.252 9.586 1.00 89.94 107 GLN A O 1
ATOM 839 N N . ILE A 1 108 ? -5.310 4.260 8.851 1.00 89.81 108 ILE A N 1
ATOM 840 C CA . ILE A 1 108 ? -6.187 4.805 7.806 1.00 89.81 108 ILE A CA 1
ATOM 841 C C . ILE A 1 108 ? -7.634 4.970 8.283 1.00 89.81 108 ILE A C 1
ATOM 843 O O . ILE A 1 108 ? -8.268 5.974 7.954 1.00 89.81 108 ILE A O 1
ATOM 847 N N . PHE A 1 109 ? -8.142 4.024 9.072 1.00 87.62 109 PHE A N 1
ATOM 848 C CA . PHE A 1 109 ? -9.532 3.952 9.528 1.00 87.62 109 PHE A CA 1
ATOM 849 C C . PHE A 1 109 ? -9.640 3.838 11.067 1.00 87.62 109 PHE A C 1
ATOM 851 O O . PHE A 1 109 ? -10.341 2.958 11.564 1.00 87.62 109 PHE A O 1
ATOM 858 N N . PRO A 1 110 ? -9.029 4.749 11.856 1.00 80.19 110 PRO A N 1
ATOM 859 C CA . PRO A 1 110 ? -8.941 4.623 13.320 1.00 80.19 110 PRO A CA 1
ATOM 860 C C . PRO A 1 110 ? -10.294 4.641 14.052 1.00 80.19 110 PRO A C 1
ATOM 862 O O . PRO A 1 110 ? -10.378 4.238 15.205 1.00 80.19 110 PRO A O 1
ATOM 865 N N . ASN A 1 111 ? -11.354 5.130 13.400 1.00 75.56 111 ASN A N 1
ATOM 866 C CA . ASN A 1 111 ? -12.687 5.279 13.992 1.00 75.56 111 ASN A CA 1
ATOM 867 C C . ASN A 1 111 ? -13.685 4.208 13.521 1.00 75.56 111 ASN A C 1
ATOM 869 O O . ASN A 1 111 ? -14.872 4.305 13.832 1.00 75.56 111 ASN A O 1
ATOM 873 N N . VAL A 1 112 ? -13.245 3.222 12.734 1.00 67.00 112 VAL A N 1
ATOM 874 C CA . VAL A 1 112 ? -14.110 2.107 12.341 1.00 67.00 112 VAL A CA 1
ATOM 875 C C . VAL A 1 112 ? -14.101 1.092 13.477 1.00 67.00 112 VAL A C 1
ATOM 877 O O . VAL A 1 112 ? -13.088 0.458 13.755 1.00 67.00 112 VAL A O 1
ATOM 880 N N . ILE A 1 113 ? -15.240 0.962 14.157 1.00 54.94 113 ILE A N 1
ATOM 881 C CA . ILE A 1 113 ? -15.440 -0.046 15.198 1.00 54.94 113 ILE A CA 1
ATOM 882 C C . ILE A 1 113 ? -15.353 -1.418 14.524 1.00 54.94 113 ILE A C 1
ATOM 884 O O . ILE A 1 113 ? -16.182 -1.737 13.669 1.00 54.94 113 ILE A O 1
ATOM 888 N N . VAL A 1 114 ? -14.364 -2.229 14.903 1.00 56.50 114 VAL A N 1
ATOM 889 C CA . VAL A 1 114 ? -14.358 -3.655 14.568 1.00 56.50 114 VAL A CA 1
ATOM 890 C C . VAL A 1 114 ? -15.513 -4.277 15.345 1.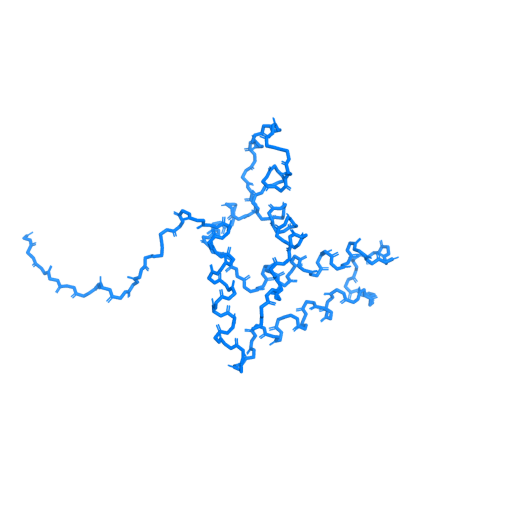00 56.50 114 VAL A C 1
ATOM 892 O O . VAL A 1 114 ? -15.416 -4.517 16.546 1.00 56.50 114 VAL A O 1
ATOM 895 N N . VAL A 1 115 ? -16.656 -4.453 14.685 1.00 48.75 115 VAL A N 1
ATOM 896 C CA . VAL A 1 115 ? -17.753 -5.231 15.256 1.00 48.75 115 VAL A CA 1
ATOM 897 C C . VAL A 1 115 ? -17.336 -6.691 15.149 1.00 48.75 115 VAL A C 1
ATOM 899 O O . VAL A 1 115 ? -17.458 -7.303 14.088 1.00 48.75 115 VAL A O 1
ATOM 902 N N . ASP A 1 116 ? -16.803 -7.236 16.240 1.00 43.25 116 ASP A N 1
ATOM 903 C CA . ASP A 1 116 ? -16.604 -8.674 16.375 1.00 43.25 116 ASP A CA 1
ATOM 904 C C . ASP A 1 116 ? -17.972 -9.363 16.280 1.00 43.25 116 ASP A C 1
ATOM 906 O O . ASP A 1 116 ? -18.774 -9.350 17.216 1.00 43.25 116 ASP A O 1
ATOM 910 N N . ASN A 1 117 ? -18.248 -10.004 15.144 1.00 43.00 117 ASN A N 1
ATOM 911 C CA . ASN A 1 117 ? -19.427 -10.852 14.943 1.00 43.00 117 ASN A CA 1
ATOM 912 C C . ASN A 1 117 ? -19.281 -12.208 15.669 1.00 43.00 117 ASN A C 1
ATOM 914 O O . ASN A 1 117 ? -19.591 -13.257 15.109 1.00 43.00 117 ASN A O 1
ATOM 918 N N . ALA A 1 118 ? -18.792 -12.200 16.912 1.00 40.91 118 ALA A N 1
ATOM 919 C CA . ALA A 1 118 ? -18.630 -13.391 17.747 1.00 40.91 118 ALA A CA 1
ATOM 920 C C . ALA A 1 118 ? -19.665 -13.491 18.886 1.00 40.91 118 ALA A C 1
ATOM 922 O O . ALA A 1 118 ? -19.726 -14.512 19.566 1.00 40.91 118 ALA A O 1
ATOM 923 N N . ALA A 1 119 ? -20.523 -12.486 19.087 1.00 44.44 119 ALA A N 1
ATOM 924 C CA . ALA A 1 119 ? -21.539 -12.500 20.143 1.00 44.44 119 ALA A CA 1
ATOM 925 C C . ALA A 1 119 ? -22.916 -12.116 19.588 1.00 44.44 119 ALA A C 1
ATOM 927 O O . ALA A 1 119 ? -23.347 -10.970 19.671 1.00 44.44 119 ALA A O 1
ATOM 928 N N . GLY A 1 120 ? -23.611 -13.083 18.992 1.00 37.00 120 GLY A N 1
ATOM 929 C CA . GLY A 1 120 ? -24.903 -12.826 18.358 1.00 37.00 120 GLY A CA 1
ATOM 930 C C . GLY A 1 120 ? -25.801 -14.047 18.228 1.00 37.00 120 GLY A C 1
ATOM 931 O O . GLY A 1 120 ? -26.444 -14.209 17.199 1.00 37.00 120 GLY A O 1
ATOM 932 N N . MET A 1 121 ? -25.862 -14.912 19.246 1.00 33.75 121 MET A N 1
ATOM 933 C CA . MET A 1 121 ? -26.971 -15.862 19.385 1.00 33.75 121 MET A CA 1
ATOM 934 C C . MET A 1 121 ? -27.650 -15.699 20.747 1.00 33.75 121 MET A C 1
ATOM 936 O O . MET A 1 121 ? -27.272 -16.308 21.739 1.00 33.75 121 MET A O 1
ATOM 940 N N . ASN A 1 122 ? -28.687 -14.860 20.717 1.00 36.88 122 ASN A N 1
ATOM 941 C CA . ASN A 1 122 ? -29.967 -14.998 21.409 1.00 36.88 122 ASN A CA 1
ATOM 942 C C . ASN A 1 122 ? -29.954 -15.230 22.928 1.00 36.88 122 ASN A C 1
ATOM 944 O O . ASN A 1 122 ? -30.000 -16.368 23.396 1.00 36.88 122 ASN A O 1
ATOM 948 N N . HIS A 1 123 ? -30.163 -14.148 23.683 1.00 34.06 123 HIS A N 1
ATOM 949 C CA . HIS A 1 123 ? -31.088 -14.231 24.809 1.00 34.06 123 HIS A CA 1
ATOM 950 C C . HIS A 1 123 ? -32.271 -13.285 24.588 1.00 34.06 123 HIS A C 1
ATOM 952 O O . HIS A 1 123 ? -32.119 -12.076 24.444 1.00 34.06 123 HIS A O 1
ATOM 958 N N . HIS A 1 124 ? -33.434 -13.918 24.465 1.00 35.81 124 HIS A N 1
ATOM 959 C CA . HIS A 1 124 ? -34.772 -13.342 24.454 1.00 35.81 124 HIS A CA 1
ATOM 960 C C . HIS A 1 124 ? -35.076 -12.638 25.790 1.00 35.81 124 HIS A C 1
ATOM 962 O O . HIS A 1 124 ? -34.362 -12.889 26.758 1.00 35.81 124 HIS A O 1
ATOM 968 N N . LEU A 1 125 ? -36.175 -11.866 25.808 1.00 35.22 125 LEU A N 1
ATOM 969 C CA . LEU A 1 125 ? -36.849 -11.099 26.883 1.00 35.22 125 LEU A CA 1
ATOM 970 C C . LEU A 1 125 ? -36.823 -9.601 26.508 1.00 35.22 125 LEU A C 1
ATOM 972 O O . LEU A 1 125 ? -35.752 -9.012 26.427 1.00 35.22 125 LEU A O 1
ATOM 976 N N . VAL A 1 126 ? -37.933 -8.925 26.201 1.00 41.62 126 VAL A N 1
ATOM 977 C CA . VAL A 1 126 ? -39.338 -9.042 26.644 1.00 41.62 126 VAL A CA 1
ATOM 978 C C . VAL A 1 126 ? -40.277 -8.749 25.475 1.00 41.62 126 VAL A C 1
ATOM 980 O O . VAL A 1 126 ? -39.919 -7.875 24.654 1.00 41.62 126 VAL A O 1
#

Sequence (126 aa):
MEGLLRGPLLMTAYRMVFISPTSASFDTSEGRGTRSGNAALHGMTSVNDASIAYVAAQLFFSLSSKATFTKNKDNGAIEFYTSIRAFFMDPDFKVDVEELLQWWNEQIFPNVIVVDNAAGMNHHLV

Radius of gyration: 17.88 Å; chains: 1; bounding box: 52×44×50 Å

InterPro domains:
  IPR046521 Protein of unknown function DUF6698 [PF20414] (2-109)

Foldseek 3Di:
DPPVLVDLVLVLLLCVQFAHPCVSDPDVPDDDDPDGGNCVVVVPQFDDLLSSLLSVLVVLLVPDPDPDPDPPDPSCSVVSSVVSVCCLPDPVCVVVNVVVRVVRSCSRNVPRDPPPPPDDDDDDDD